Protein AF-A0A7V9K730-F1 (afdb_monomer)

Nearest PDB structures (foldseek):
  7n1l-assembly6_I  TM=6.043E-01  e=1.270E-03  Brucella abortus 2308
  6wqc-assembly1_A  TM=5.798E-01  e=1.705E-02  Legionella hackeliae
  6yug-assembly1_B  TM=5.324E-01  e=6.459E-02  Cryptosporidium parvum Iowa II
  3ddd-assembly1_A  TM=5.464E-01  e=3.648E-0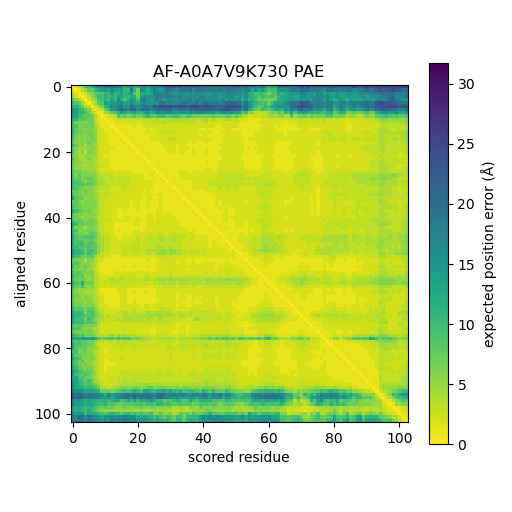1  Pyrococcus horikoshii
  3jvn-assembly1_A-2  TM=5.205E-01  e=1.579E+00  Aliivibrio fischeri ES114

Foldseek 3Di:
DDDFADDAWAKDWDALSCLVLVVVQCVVPVVQSVVVVVLCVVCSRHPVRNQATKMFGDHPRHGQKIWGQHLETEIGNDDPVNVVRVVVVCVVVDRHHP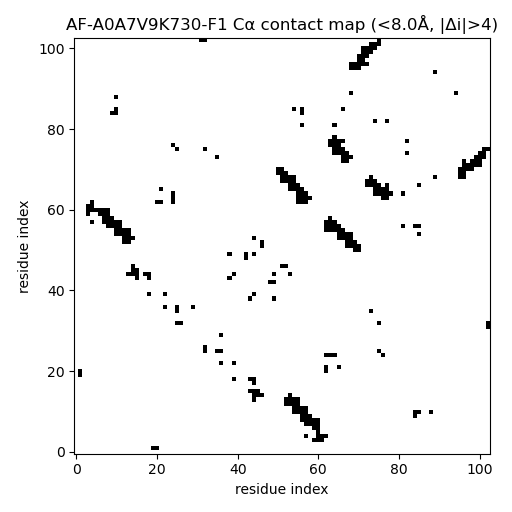YYDYD

Structure (mmCIF, N/CA/C/O backbone):
data_AF-A0A7V9K730-F1
#
_entry.id   AF-A0A7V9K730-F1
#
loop_
_atom_site.group_PDB
_atom_site.id
_atom_site.type_symbol
_atom_site.label_atom_id
_atom_site.label_alt_id
_atom_site.label_comp_id
_atom_site.label_asym_id
_atom_site.label_entity_id
_atom_site.label_seq_id
_atom_site.pdbx_PDB_ins_code
_atom_site.Cartn_x
_atom_site.Cartn_y
_atom_site.Cartn_z
_atom_site.occupancy
_atom_site.B_iso_or_equiv
_atom_site.auth_seq_id
_atom_site.auth_comp_id
_atom_site.auth_asym_id
_atom_site.auth_atom_id
_atom_site.pdbx_PDB_model_num
ATOM 1 N N . MET A 1 1 ? -7.062 -15.025 -15.857 1.00 53.31 1 MET A N 1
ATOM 2 C CA . MET A 1 1 ? -8.024 -14.019 -15.364 1.00 53.31 1 MET A CA 1
ATOM 3 C C . MET A 1 1 ? -8.112 -14.150 -13.858 1.00 53.31 1 MET A C 1
ATOM 5 O O . MET A 1 1 ? -8.360 -15.251 -13.381 1.00 53.31 1 MET A O 1
ATOM 9 N N . LEU A 1 2 ? -7.826 -13.076 -13.124 1.00 69.12 2 LEU A N 1
AT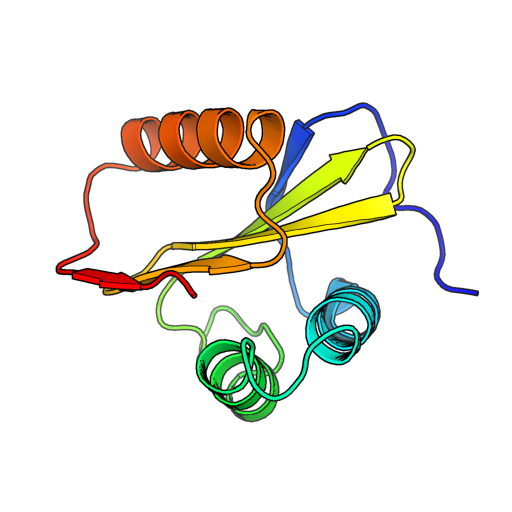OM 10 C CA . LEU A 1 2 ? -8.036 -13.021 -11.677 1.00 69.12 2 LEU A CA 1
ATOM 11 C C . LEU A 1 2 ? -9.527 -12.761 -11.434 1.00 69.12 2 LEU A C 1
ATOM 13 O O . LEU A 1 2 ? -10.140 -12.007 -12.182 1.00 69.12 2 LEU A O 1
ATOM 17 N N . THR A 1 3 ? -10.133 -13.403 -10.436 1.00 68.19 3 THR A N 1
ATOM 18 C CA . THR A 1 3 ? -11.535 -13.126 -10.076 1.00 68.19 3 THR A CA 1
ATOM 19 C C . THR A 1 3 ? -11.678 -11.641 -9.690 1.00 68.19 3 THR A C 1
ATOM 21 O O . THR A 1 3 ? -10.741 -11.101 -9.105 1.00 68.19 3 THR A O 1
ATOM 24 N N . PRO A 1 4 ? -12.798 -10.955 -9.942 1.00 63.34 4 PRO A N 1
ATOM 25 C CA . PRO A 1 4 ? -12.983 -9.590 -9.448 1.00 63.34 4 PRO A CA 1
ATOM 26 C C . PRO A 1 4 ? -13.016 -9.555 -7.914 1.00 63.34 4 PRO A C 1
ATOM 28 O O . PRO A 1 4 ? -13.528 -10.484 -7.274 1.00 63.34 4 PRO A O 1
ATOM 31 N N . LEU A 1 5 ? -12.482 -8.495 -7.307 1.00 71.06 5 LEU A N 1
ATOM 32 C CA . LEU A 1 5 ? -12.753 -8.188 -5.900 1.00 71.06 5 LEU A CA 1
ATOM 33 C C . LEU A 1 5 ? -14.240 -7.811 -5.770 1.00 71.06 5 LEU A C 1
ATOM 35 O O . LEU A 1 5 ? -14.795 -7.093 -6.596 1.00 71.06 5 LEU A O 1
ATOM 39 N N . ARG A 1 6 ? -14.941 -8.359 -4.773 1.00 55.19 6 ARG A N 1
ATOM 40 C CA . ARG A 1 6 ? -16.399 -8.195 -4.649 1.00 55.19 6 ARG A CA 1
ATOM 41 C C . ARG A 1 6 ? -16.735 -6.768 -4.162 1.00 55.19 6 ARG A C 1
ATOM 43 O O . ARG A 1 6 ? -16.579 -6.504 -2.976 1.00 55.19 6 ARG A O 1
ATOM 50 N N . GLY A 1 7 ? -17.279 -5.901 -5.027 1.00 54.53 7 GLY A N 1
ATOM 51 C CA . GLY A 1 7 ? -18.023 -4.683 -4.641 1.00 54.53 7 GLY A CA 1
ATOM 52 C C . GLY A 1 7 ? -17.376 -3.317 -4.944 1.00 54.53 7 GLY A C 1
ATOM 53 O O . GLY A 1 7 ? -16.179 -3.228 -5.174 1.00 54.53 7 GLY A O 1
ATOM 54 N N . LYS A 1 8 ? -18.250 -2.288 -4.942 1.00 62.06 8 LYS A N 1
ATOM 55 C CA . LYS A 1 8 ? -18.093 -0.841 -5.237 1.00 62.06 8 LYS A CA 1
ATOM 56 C C . LYS A 1 8 ? -16.720 -0.198 -4.969 1.00 62.06 8 LYS A C 1
ATOM 58 O O . LYS A 1 8 ? -16.059 -0.541 -3.995 1.00 62.06 8 LYS A O 1
ATOM 63 N N . GLN A 1 9 ? -16.434 0.849 -5.758 1.00 77.62 9 GLN A N 1
ATOM 64 C CA . GLN A 1 9 ? -15.329 1.806 -5.612 1.00 77.62 9 GLN A CA 1
ATOM 65 C C . GLN A 1 9 ? -14.968 2.093 -4.145 1.00 77.62 9 GLN A C 1
ATOM 67 O O . GLN A 1 9 ? -15.813 2.568 -3.379 1.00 77.62 9 GLN A O 1
ATOM 72 N N . GLY A 1 10 ? -13.719 1.837 -3.747 1.00 88.31 10 GLY A N 1
ATOM 73 C CA . GLY A 1 10 ? -13.267 2.153 -2.393 1.00 88.31 10 GLY A CA 1
ATOM 74 C C . GLY A 1 10 ? -11.975 1.478 -1.941 1.00 88.31 10 GLY A C 1
ATOM 75 O O . GLY A 1 10 ? -11.314 0.749 -2.680 1.00 88.31 10 GLY A O 1
ATOM 76 N N . VAL A 1 11 ? -11.617 1.745 -0.682 1.00 93.62 11 VAL A N 1
ATOM 77 C CA . VAL A 1 11 ? -10.421 1.192 -0.034 1.00 93.62 11 VAL A CA 1
ATOM 78 C C . VAL A 1 11 ? -10.758 -0.097 0.706 1.00 93.62 11 VAL A C 1
ATOM 80 O O . VAL A 1 11 ? -11.670 -0.124 1.533 1.00 93.62 11 VAL A O 1
ATOM 83 N N . CYS A 1 12 ? -9.977 -1.149 0.469 1.00 94.25 12 CYS A N 1
ATOM 84 C CA . CYS A 1 12 ? -10.082 -2.429 1.167 1.00 94.25 12 CYS A CA 1
ATOM 85 C C . CYS A 1 12 ? -8.727 -2.876 1.734 1.00 94.25 12 CYS A C 1
ATOM 87 O O . CYS A 1 12 ? -7.670 -2.443 1.277 1.00 94.25 12 CYS A O 1
ATOM 89 N N . LEU A 1 13 ? -8.748 -3.724 2.766 1.00 95.62 13 LEU A N 1
ATOM 90 C CA . LEU A 1 13 ? -7.536 -4.347 3.301 1.00 95.62 13 LEU A CA 1
ATOM 91 C C . LEU A 1 13 ? -7.154 -5.546 2.425 1.00 95.62 13 LEU A C 1
ATOM 93 O O . LEU A 1 13 ? -7.996 -6.413 2.204 1.00 95.62 13 LEU A O 1
ATOM 97 N N . LEU A 1 14 ? -5.900 -5.604 1.974 1.00 96.81 14 LEU A N 1
ATOM 98 C CA . LEU A 1 14 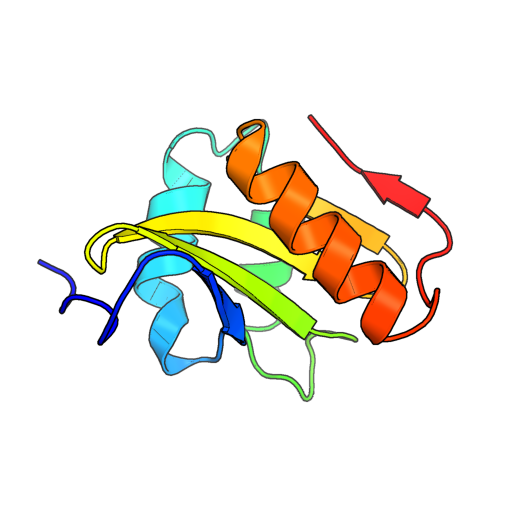? -5.377 -6.715 1.177 1.00 96.81 14 LEU A CA 1
ATOM 99 C C . LEU A 1 14 ? -4.705 -7.766 2.062 1.00 96.81 14 LEU A C 1
ATOM 101 O O . LEU A 1 14 ? -4.075 -7.435 3.071 1.00 96.81 14 LEU A O 1
ATOM 105 N N . GLY A 1 15 ? -4.809 -9.030 1.655 1.00 96.38 15 GLY A N 1
ATOM 106 C CA . GLY A 1 15 ? -4.162 -10.156 2.328 1.00 96.38 15 GLY A CA 1
ATOM 107 C C . GLY A 1 15 ? -3.517 -11.153 1.361 1.00 96.38 15 GLY A C 1
ATOM 108 O O . GLY A 1 15 ? -3.461 -10.912 0.155 1.00 96.38 15 GLY A O 1
ATOM 109 N N . PRO A 1 16 ? -3.048 -12.312 1.861 1.00 97.19 16 PRO A N 1
ATOM 110 C CA . PRO A 1 16 ? -2.371 -13.321 1.040 1.00 97.19 16 PRO A CA 1
ATOM 111 C C . PRO A 1 16 ? -3.177 -13.800 -0.179 1.00 97.19 16 PRO A C 1
ATOM 113 O O . PRO A 1 16 ? -2.597 -14.133 -1.211 1.00 97.19 16 PRO A O 1
ATOM 116 N N . SER A 1 17 ? -4.513 -13.790 -0.101 1.00 95.81 17 SER A N 1
ATOM 117 C CA . SER A 1 17 ? -5.404 -14.119 -1.225 1.00 95.81 17 SER A CA 1
ATOM 118 C C . SER A 1 17 ? -5.329 -13.131 -2.394 1.00 95.81 17 SER A C 1
ATOM 120 O O . SER A 1 17 ? -5.734 -13.470 -3.504 1.00 95.81 17 SER A O 1
ATOM 122 N N . ASP A 1 18 ? -4.809 -11.925 -2.166 1.00 96.75 18 ASP A N 1
ATOM 123 C CA . ASP A 1 18 ? -4.722 -10.846 -3.155 1.00 96.75 18 ASP A CA 1
ATOM 124 C C . ASP A 1 18 ? -3.339 -10.741 -3.801 1.00 96.75 18 ASP A C 1
ATOM 126 O O . ASP A 1 18 ? -3.135 -9.926 -4.700 1.00 96.75 18 ASP A O 1
ATOM 130 N N . LEU A 1 19 ? -2.395 -11.597 -3.394 1.00 97.19 19 LEU A N 1
ATOM 131 C CA . LEU A 1 19 ? -0.994 -11.548 -3.815 1.00 97.19 19 LEU A CA 1
ATOM 132 C C . LEU A 1 19 ? -0.825 -11.537 -5.335 1.00 97.19 19 LEU A C 1
ATOM 134 O O . LEU A 1 19 ? 0.013 -10.809 -5.861 1.00 97.19 19 LEU A O 1
ATOM 138 N N . ALA A 1 20 ? -1.632 -12.314 -6.055 1.00 97.06 20 ALA A N 1
ATOM 139 C CA . ALA A 1 20 ? -1.565 -12.353 -7.510 1.00 97.06 20 ALA A CA 1
ATOM 140 C C . ALA A 1 20 ? -2.013 -11.029 -8.163 1.00 97.06 20 ALA A C 1
ATOM 142 O O . ALA A 1 20 ? -1.395 -10.606 -9.136 1.00 97.06 20 ALA A O 1
ATOM 143 N N . ARG A 1 21 ? -3.026 -10.344 -7.608 1.00 96.06 21 ARG A N 1
ATOM 144 C CA . ARG A 1 21 ? -3.468 -9.017 -8.083 1.00 96.06 21 ARG A CA 1
ATOM 145 C C . ARG A 1 21 ? -2.434 -7.947 -7.763 1.00 96.06 21 ARG A C 1
ATOM 147 O O . ARG A 1 21 ? -2.105 -7.141 -8.623 1.00 96.06 21 ARG A O 1
ATOM 154 N N . VAL A 1 22 ? -1.874 -7.984 -6.555 1.00 97.50 22 VAL A N 1
ATOM 155 C CA . VAL A 1 22 ? -0.811 -7.058 -6.150 1.00 97.50 22 VAL A CA 1
ATOM 156 C C . VAL A 1 22 ? 0.407 -7.201 -7.058 1.00 97.50 22 VAL A C 1
ATOM 158 O O . VAL A 1 22 ? 0.889 -6.204 -7.576 1.00 97.50 22 VAL A O 1
ATOM 161 N N . ARG A 1 23 ? 0.866 -8.426 -7.331 1.00 97.62 23 ARG A N 1
ATOM 162 C CA . ARG A 1 23 ? 1.976 -8.665 -8.268 1.00 97.62 23 ARG A CA 1
ATOM 163 C C . ARG A 1 23 ? 1.697 -8.126 -9.664 1.00 97.62 23 ARG A C 1
ATOM 165 O O . ARG A 1 23 ? 2.593 -7.536 -10.254 1.00 97.62 23 ARG A O 1
ATOM 172 N N . ALA A 1 24 ? 0.481 -8.322 -10.174 1.00 97.00 24 ALA A N 1
ATOM 173 C CA . ALA A 1 24 ? 0.092 -7.798 -11.478 1.00 97.00 24 ALA A CA 1
ATOM 174 C C . ALA A 1 24 ? 0.169 -6.263 -11.515 1.00 97.00 24 ALA A C 1
ATOM 176 O O . ALA A 1 24 ? 0.744 -5.721 -12.450 1.00 97.00 24 ALA A O 1
ATOM 177 N N . LEU A 1 25 ? -0.319 -5.581 -10.470 1.00 96.62 25 LEU A N 1
ATOM 178 C CA . LEU A 1 25 ? -0.219 -4.124 -10.352 1.00 96.62 25 LEU A CA 1
ATOM 179 C C . LEU A 1 25 ? 1.242 -3.647 -10.278 1.00 96.62 25 LEU A C 1
ATOM 181 O O . LEU A 1 25 ? 1.618 -2.703 -10.961 1.00 96.62 25 LEU A O 1
ATOM 185 N N . LEU A 1 26 ? 2.082 -4.297 -9.463 1.00 96.62 26 LEU A N 1
ATOM 186 C CA . LEU A 1 26 ? 3.488 -3.896 -9.319 1.00 96.62 26 LEU A CA 1
ATOM 187 C C . LEU A 1 26 ? 4.302 -4.121 -10.602 1.00 96.62 26 LEU A C 1
ATOM 189 O O . LEU A 1 26 ? 5.266 -3.396 -10.843 1.00 96.62 26 LEU A O 1
ATOM 193 N N . ALA A 1 27 ? 3.921 -5.117 -11.406 1.00 96.44 27 ALA A N 1
ATOM 194 C CA . ALA A 1 27 ? 4.600 -5.475 -12.647 1.00 96.44 27 ALA A CA 1
ATOM 195 C C . ALA A 1 27 ? 4.382 -4.474 -13.795 1.00 96.44 27 ALA A C 1
ATOM 197 O O . ALA A 1 27 ? 5.099 -4.570 -14.787 1.00 96.44 27 ALA A O 1
ATOM 198 N N . ASP A 1 28 ? 3.436 -3.537 -13.667 1.00 94.75 28 ASP A N 1
ATOM 199 C CA . ASP A 1 28 ? 3.199 -2.484 -14.665 1.00 94.75 28 ASP A CA 1
ATOM 200 C C . ASP A 1 28 ? 4.411 -1.540 -14.801 1.00 94.75 28 ASP A C 1
ATOM 202 O O . ASP A 1 28 ? 4.836 -1.209 -15.904 1.00 94.75 28 ASP A O 1
ATOM 206 N N . ASP A 1 29 ? 5.045 -1.206 -13.670 1.00 94.50 29 ASP A N 1
ATOM 207 C CA . ASP A 1 29 ? 6.318 -0.480 -13.616 1.00 94.50 29 ASP A CA 1
ATOM 208 C C . ASP A 1 29 ? 7.221 -1.052 -12.504 1.00 94.50 29 ASP A C 1
ATOM 210 O O . ASP A 1 29 ? 7.234 -0.560 -11.370 1.00 94.50 29 ASP A O 1
ATOM 214 N N . PRO A 1 30 ? 7.981 -2.123 -12.788 1.00 93.50 30 PRO A N 1
ATOM 215 C CA . PRO A 1 30 ? 8.758 -2.823 -11.770 1.00 93.50 30 PRO A CA 1
ATOM 216 C C . PRO A 1 30 ? 9.925 -1.991 -11.223 1.00 93.50 30 PRO A C 1
ATOM 218 O O . PRO A 1 30 ? 10.359 -2.235 -10.097 1.00 93.50 30 PRO A O 1
ATOM 221 N N . ALA A 1 31 ? 10.440 -1.025 -11.993 1.00 94.19 31 ALA A N 1
ATOM 222 C CA . ALA A 1 31 ? 11.537 -0.167 -11.556 1.00 94.19 31 ALA A CA 1
ATOM 223 C C . ALA A 1 31 ? 11.045 0.842 -10.513 1.00 94.19 31 ALA A C 1
ATOM 225 O O . ALA A 1 31 ? 11.618 0.924 -9.425 1.00 94.19 31 ALA A O 1
ATOM 226 N N . THR A 1 32 ? 9.941 1.533 -10.803 1.00 93.44 32 THR A N 1
ATOM 227 C CA . THR A 1 32 ? 9.286 2.438 -9.847 1.00 93.44 32 THR A CA 1
ATOM 228 C C . THR A 1 32 ? 8.806 1.682 -8.608 1.00 93.44 32 THR A C 1
ATOM 230 O O . THR A 1 32 ? 8.940 2.151 -7.478 1.00 93.44 32 THR A O 1
ATOM 233 N N . ASN A 1 33 ? 8.310 0.459 -8.796 1.00 94.62 33 ASN A N 1
ATOM 234 C CA . ASN A 1 33 ? 7.712 -0.328 -7.725 1.00 94.62 33 ASN A CA 1
ATOM 235 C C . ASN A 1 33 ? 8.700 -1.217 -6.959 1.00 94.62 33 ASN A C 1
ATOM 237 O O . ASN A 1 33 ? 8.260 -2.019 -6.135 1.00 94.62 33 ASN A O 1
ATOM 241 N N . VAL A 1 34 ? 10.014 -1.096 -7.181 1.00 94.31 34 VAL A N 1
ATOM 242 C CA . VAL A 1 34 ? 11.022 -2.043 -6.665 1.00 94.31 34 VAL A CA 1
ATOM 243 C C . VAL A 1 34 ? 10.965 -2.238 -5.146 1.00 94.31 34 VAL A C 1
ATOM 245 O O . VAL A 1 34 ? 11.000 -3.374 -4.673 1.00 94.31 34 VAL A O 1
ATOM 248 N N . PHE A 1 35 ? 10.798 -1.158 -4.373 1.00 93.38 35 PHE A N 1
ATOM 249 C CA . PHE A 1 35 ? 10.690 -1.235 -2.910 1.00 93.38 35 PHE A CA 1
ATOM 250 C C . PHE A 1 35 ? 9.480 -2.067 -2.484 1.00 93.38 35 PHE A C 1
ATOM 252 O O . PHE A 1 35 ? 9.567 -2.938 -1.615 1.00 93.38 35 PHE A O 1
ATOM 259 N N . MET A 1 36 ? 8.333 -1.793 -3.104 1.00 95.19 36 MET A N 1
ATOM 260 C CA . MET A 1 36 ? 7.105 -2.492 -2.775 1.00 95.19 36 MET A CA 1
ATOM 261 C C . MET A 1 36 ? 7.134 -3.930 -3.299 1.00 95.19 36 MET A C 1
ATOM 263 O O . MET A 1 36 ? 6.650 -4.829 -2.619 1.00 95.19 36 MET A O 1
ATOM 267 N N . GLY A 1 37 ? 7.764 -4.170 -4.450 1.00 95.94 37 GLY A N 1
ATOM 268 C CA . GLY A 1 37 ? 8.019 -5.500 -4.998 1.00 95.94 37 GLY A CA 1
ATOM 269 C C . GLY A 1 37 ? 8.800 -6.373 -4.023 1.00 95.94 37 GLY A C 1
ATOM 270 O O . GLY A 1 37 ? 8.323 -7.444 -3.655 1.00 95.94 37 GLY A O 1
ATOM 271 N N . ASP A 1 38 ? 9.940 -5.888 -3.530 1.00 95.69 38 ASP A N 1
ATOM 272 C CA . ASP A 1 38 ? 10.747 -6.602 -2.533 1.00 95.69 38 ASP A CA 1
ATOM 273 C C . ASP A 1 38 ? 9.956 -6.889 -1.248 1.00 95.69 38 ASP A C 1
ATOM 275 O O . ASP A 1 38 ? 9.924 -8.019 -0.748 1.00 95.69 38 ASP A O 1
ATOM 279 N N . ARG A 1 39 ? 9.220 -5.893 -0.742 1.00 95.12 39 ARG A N 1
ATOM 280 C CA . ARG A 1 39 ? 8.387 -6.061 0.454 1.00 95.12 39 ARG A CA 1
ATOM 281 C C . ARG A 1 39 ? 7.286 -7.101 0.258 1.00 95.12 39 ARG A C 1
ATOM 283 O O . ARG A 1 39 ? 7.043 -7.918 1.147 1.00 95.12 39 ARG A O 1
ATOM 290 N N . ILE A 1 40 ? 6.607 -7.094 -0.883 1.00 96.75 40 ILE A N 1
ATOM 291 C CA . ILE A 1 40 ? 5.563 -8.074 -1.193 1.00 96.75 40 ILE A CA 1
ATOM 292 C C . ILE A 1 40 ? 6.159 -9.469 -1.368 1.00 96.75 40 ILE A C 1
ATOM 294 O O . ILE A 1 40 ? 5.586 -10.442 -0.877 1.00 96.75 40 ILE A O 1
ATOM 298 N N . GLU A 1 41 ? 7.325 -9.596 -1.997 1.00 97.19 41 GLU A N 1
ATOM 299 C CA . GLU A 1 41 ? 7.960 -10.896 -2.184 1.00 97.19 41 GLU A CA 1
ATOM 300 C C . GLU A 1 41 ? 8.545 -11.478 -0.896 1.00 97.19 41 GLU A C 1
ATOM 302 O O . GLU A 1 41 ? 8.460 -12.691 -0.696 1.00 97.19 41 GLU A O 1
ATOM 307 N N . SER A 1 42 ? 9.076 -10.655 0.001 1.00 96.94 42 SER A N 1
ATOM 308 C CA . SER A 1 42 ? 9.603 -11.115 1.291 1.00 96.94 42 SER A CA 1
ATOM 309 C C . SER A 1 42 ? 8.502 -11.508 2.280 1.00 96.94 42 SER A C 1
ATOM 311 O O . SER A 1 42 ? 8.685 -12.431 3.070 1.00 96.94 42 SER A O 1
ATOM 313 N N . THR A 1 43 ? 7.341 -10.852 2.222 1.00 97.38 43 THR A N 1
ATO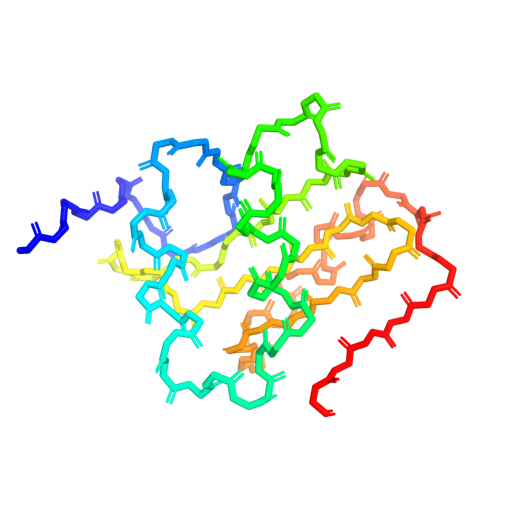M 314 C CA . THR A 1 43 ? 6.267 -11.031 3.219 1.00 97.38 43 THR A CA 1
ATOM 315 C C . THR A 1 43 ? 5.076 -11.834 2.710 1.00 97.38 43 THR A C 1
ATOM 317 O O . THR A 1 43 ? 4.284 -12.330 3.508 1.00 97.38 43 THR A O 1
ATOM 320 N N . LYS A 1 44 ? 4.916 -11.952 1.386 1.00 97.56 44 LYS A N 1
ATOM 321 C CA . LYS A 1 44 ? 3.765 -12.578 0.713 1.00 97.56 44 LYS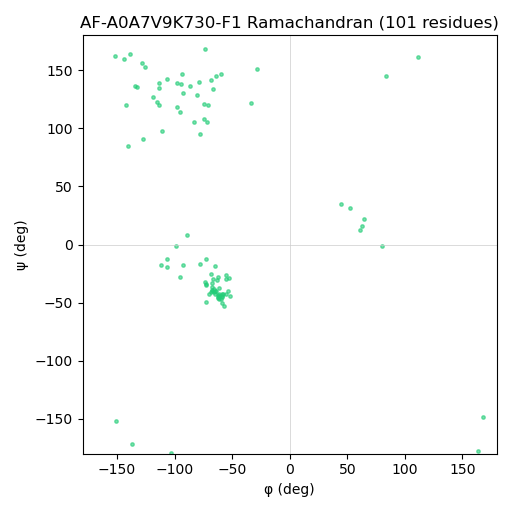 A CA 1
ATOM 322 C C . LYS A 1 44 ? 2.407 -12.028 1.171 1.00 97.56 44 LYS A C 1
ATOM 324 O O . LYS A 1 44 ? 1.422 -12.762 1.182 1.00 97.56 44 LYS A O 1
ATOM 329 N N . LEU A 1 45 ? 2.356 -10.744 1.546 1.00 96.81 45 LEU A N 1
ATOM 330 C CA . LEU A 1 45 ? 1.193 -10.092 2.171 1.00 96.81 45 LEU A CA 1
ATOM 331 C C . LEU A 1 45 ? 0.755 -10.692 3.520 1.00 96.81 45 LEU A C 1
ATOM 333 O O . LEU A 1 45 ? -0.328 -10.364 4.002 1.00 96.81 45 LEU A O 1
ATOM 337 N N . ASP A 1 46 ? 1.558 -11.545 4.159 1.00 96.31 46 ASP A N 1
ATOM 338 C CA . ASP A 1 46 ? 1.228 -12.082 5.479 1.00 96.31 46 ASP A CA 1
ATOM 339 C C . ASP A 1 46 ? 1.367 -10.972 6.542 1.00 96.31 46 ASP A C 1
ATOM 341 O O . ASP A 1 46 ? 2.470 -10.442 6.739 1.00 96.31 46 ASP A O 1
ATOM 345 N N . PRO A 1 47 ? 0.286 -10.621 7.272 1.00 92.06 47 PRO A N 1
ATOM 346 C CA . PRO A 1 47 ? 0.317 -9.587 8.306 1.00 92.06 47 PRO A CA 1
ATOM 347 C C . PRO A 1 47 ? 1.376 -9.815 9.389 1.00 92.06 47 PRO A C 1
ATOM 349 O O . PRO A 1 47 ? 1.850 -8.849 9.985 1.00 92.06 47 PRO A O 1
ATOM 352 N N . ARG A 1 48 ? 1.770 -11.073 9.638 1.00 94.75 48 ARG A N 1
ATOM 353 C CA . ARG A 1 48 ? 2.817 -11.426 10.610 1.00 94.75 48 ARG A CA 1
ATOM 354 C C . ARG A 1 48 ? 4.182 -10.855 10.228 1.00 94.75 48 ARG A C 1
ATOM 356 O O . ARG A 1 48 ? 4.972 -10.548 11.114 1.00 94.75 48 ARG A O 1
ATOM 363 N N . TRP A 1 49 ? 4.442 -10.698 8.930 1.00 95.81 49 TRP A N 1
ATOM 364 C CA . TRP A 1 49 ? 5.737 -10.277 8.386 1.00 95.81 49 TRP A CA 1
ATOM 365 C C . TRP A 1 49 ? 5.702 -8.878 7.758 1.00 95.81 49 TRP A C 1
ATOM 367 O O . TRP A 1 49 ? 6.742 -8.250 7.588 1.00 95.81 49 TRP A O 1
ATOM 377 N N . LEU A 1 50 ? 4.511 -8.357 7.444 1.00 92.62 50 LEU A N 1
ATOM 378 C CA . LEU A 1 50 ? 4.316 -7.094 6.722 1.00 92.62 50 LEU A CA 1
ATOM 379 C C . LEU A 1 50 ? 4.849 -5.849 7.449 1.00 92.62 50 LEU A C 1
ATOM 381 O O . LEU A 1 50 ? 5.153 -4.832 6.813 1.00 92.62 50 LEU A O 1
ATOM 385 N N . GLY A 1 51 ? 4.876 -5.904 8.785 1.00 91.81 51 GLY A N 1
ATOM 386 C CA . GLY A 1 51 ? 5.178 -4.758 9.646 1.00 91.81 51 GLY A CA 1
ATOM 387 C C . GLY A 1 51 ? 4.143 -3.629 9.554 1.00 91.81 51 GLY A C 1
ATOM 388 O O . GLY A 1 51 ? 4.474 -2.480 9.828 1.00 91.81 51 GLY A O 1
ATOM 389 N N . GLY A 1 52 ? 2.916 -3.929 9.119 1.00 92.44 52 GLY A N 1
ATOM 390 C CA . GLY A 1 52 ? 1.852 -2.950 8.903 1.00 92.44 52 GLY A CA 1
ATOM 391 C C . GLY A 1 52 ? 0.683 -3.541 8.123 1.00 92.44 52 GLY A C 1
ATOM 392 O O . GLY A 1 52 ? 0.393 -4.732 8.233 1.00 92.44 52 GLY A O 1
ATOM 393 N N . ARG A 1 53 ? 0.007 -2.708 7.331 1.00 94.69 53 ARG A N 1
ATOM 394 C CA . ARG A 1 53 ? -1.130 -3.097 6.483 1.00 94.69 53 ARG A CA 1
ATOM 395 C C . ARG A 1 53 ? -0.870 -2.691 5.040 1.00 94.69 53 ARG A C 1
ATOM 397 O O . ARG A 1 53 ? -0.161 -1.722 4.800 1.00 94.69 53 ARG A O 1
ATOM 404 N N . VAL A 1 54 ? -1.458 -3.395 4.081 1.00 96.12 54 VAL A N 1
ATOM 405 C CA . VAL A 1 54 ? -1.550 -2.911 2.698 1.00 96.12 54 VAL A CA 1
ATOM 406 C C . VAL A 1 54 ? -3.018 -2.705 2.382 1.00 96.12 54 VAL A C 1
ATOM 408 O O . VAL A 1 54 ? -3.829 -3.621 2.512 1.00 96.12 54 VAL A O 1
ATOM 411 N N . TYR A 1 55 ? -3.349 -1.486 1.991 1.00 96.19 55 TYR A N 1
ATOM 412 C CA . TYR A 1 55 ? -4.669 -1.126 1.509 1.00 96.19 55 TYR A CA 1
ATOM 413 C C . TYR A 1 55 ? -4.673 -1.123 -0.014 1.00 96.19 55 TYR A C 1
ATOM 415 O O . TYR A 1 55 ? -3.718 -0.657 -0.622 1.00 96.19 55 TYR A O 1
ATOM 423 N N . GLY A 1 56 ? -5.734 -1.634 -0.627 1.00 96.69 56 GLY A N 1
ATOM 424 C CA . GLY A 1 56 ? -5.978 -1.550 -2.063 1.00 96.69 56 GLY A CA 1
ATOM 425 C C . GLY A 1 56 ? -7.080 -0.543 -2.355 1.00 96.69 56 GLY A C 1
ATOM 426 O O . GLY A 1 56 ? -8.045 -0.467 -1.596 1.00 96.69 56 GLY A O 1
ATOM 427 N N . TYR A 1 57 ? -6.944 0.204 -3.444 1.00 96.75 57 TYR A N 1
ATOM 428 C CA . TYR A 1 57 ? -8.029 0.970 -4.042 1.00 96.75 57 TYR A CA 1
ATOM 429 C C . TYR A 1 57 ? -8.608 0.156 -5.191 1.00 96.75 57 TYR A C 1
ATOM 431 O O . TYR A 1 57 ? -7.899 -0.174 -6.147 1.00 96.75 57 TYR A O 1
ATOM 439 N N . VAL A 1 58 ? -9.882 -0.190 -5.062 1.00 94.56 58 VAL A N 1
ATOM 440 C CA . VAL A 1 58 ? -10.594 -1.042 -6.009 1.00 94.56 58 VAL A CA 1
ATOM 441 C C . VAL A 1 58 ? -11.668 -0.218 -6.682 1.00 94.56 58 VAL A C 1
ATOM 443 O O . VAL A 1 58 ? -12.402 0.487 -5.991 1.00 94.56 58 VAL A O 1
ATOM 446 N N . ASP A 1 59 ? -11.776 -0.333 -7.999 1.00 91.56 59 ASP A N 1
ATOM 447 C CA . ASP A 1 59 ? -12.900 0.191 -8.767 1.00 91.56 59 ASP A CA 1
ATOM 448 C C . ASP A 1 59 ? -13.372 -0.869 -9.760 1.00 91.56 59 ASP A C 1
ATOM 450 O O . ASP A 1 59 ? -12.561 -1.586 -10.336 1.00 91.56 59 ASP A O 1
ATOM 454 N N . ASP A 1 60 ? -14.687 -1.031 -9.870 1.00 89.19 60 ASP A N 1
ATOM 455 C CA . ASP A 1 60 ? -15.343 -2.101 -10.639 1.00 89.19 60 ASP A CA 1
ATOM 456 C C . ASP A 1 60 ? -14.734 -3.514 -10.444 1.00 89.19 60 ASP A C 1
ATOM 458 O O . ASP A 1 60 ? -14.667 -4.342 -11.347 1.00 89.19 60 ASP A O 1
ATOM 462 N N . GLY A 1 61 ? -14.259 -3.803 -9.226 1.00 88.25 61 GLY A N 1
ATOM 463 C CA . GLY A 1 61 ? -13.633 -5.081 -8.869 1.00 88.25 61 GLY A CA 1
ATOM 464 C C . GLY A 1 61 ? -12.167 -5.246 -9.291 1.00 88.25 61 GLY A C 1
ATOM 465 O O . GLY A 1 61 ? -11.560 -6.264 -8.943 1.00 88.25 61 GLY A O 1
ATOM 466 N N . GLU A 1 62 ? -11.583 -4.249 -9.954 1.00 91.69 62 GLU A N 1
ATOM 467 C CA . GLU A 1 62 ? -10.176 -4.198 -10.348 1.00 91.69 62 GLU A CA 1
ATOM 468 C C . GLU A 1 62 ? -9.331 -3.440 -9.320 1.00 91.69 62 GLU A C 1
ATOM 470 O O . GLU A 1 62 ? -9.729 -2.401 -8.794 1.00 91.69 62 GLU A O 1
ATOM 475 N N . LEU A 1 63 ? -8.138 -3.962 -9.021 1.00 95.38 63 LEU A N 1
ATOM 476 C CA . LEU A 1 63 ? -7.186 -3.309 -8.124 1.00 95.38 63 LEU A CA 1
ATOM 477 C C . LEU A 1 63 ? -6.383 -2.267 -8.912 1.00 95.38 63 LEU A C 1
ATOM 479 O O . LEU A 1 63 ? -5.480 -2.631 -9.659 1.00 95.38 63 LEU A O 1
ATOM 483 N N . LEU A 1 64 ? -6.690 -0.985 -8.715 1.00 95.62 64 LEU A N 1
ATOM 484 C CA . LEU A 1 64 ? -6.073 0.109 -9.475 1.00 95.62 64 LEU A CA 1
ATOM 485 C C . LEU A 1 64 ? -4.873 0.748 -8.770 1.00 95.62 64 LEU A C 1
ATOM 487 O O . LEU A 1 64 ? -4.000 1.312 -9.419 1.00 95.62 64 LEU A O 1
ATOM 491 N N . ALA A 1 65 ? -4.843 0.703 -7.440 1.00 96.69 65 ALA A N 1
ATOM 492 C CA . ALA A 1 65 ? -3.752 1.252 -6.644 1.00 96.69 65 ALA A CA 1
ATOM 493 C C . ALA A 1 65 ? -3.616 0.487 -5.330 1.00 96.69 65 ALA A C 1
ATOM 495 O O . ALA A 1 65 ? -4.557 -0.168 -4.875 1.00 96.69 65 ALA A O 1
ATOM 496 N N . LEU A 1 66 ? -2.473 0.619 -4.667 1.00 97.25 66 LEU A N 1
ATOM 497 C CA . LEU A 1 66 ? -2.301 0.153 -3.295 1.00 97.25 66 LEU A CA 1
ATOM 498 C C . LEU A 1 66 ? -1.508 1.155 -2.463 1.00 97.25 66 LEU A C 1
ATOM 500 O O . LEU A 1 66 ? -0.851 2.043 -2.995 1.00 97.25 66 LEU A O 1
ATOM 504 N N . CYS A 1 67 ? -1.567 1.006 -1.147 1.00 96.00 67 CYS A N 1
ATOM 505 C CA . CYS A 1 67 ? -0.767 1.778 -0.217 1.00 96.00 67 CYS A CA 1
ATOM 506 C C . CYS A 1 67 ? -0.328 0.900 0.953 1.00 96.00 67 CYS A C 1
ATOM 508 O O . CYS A 1 67 ? -1.163 0.355 1.684 1.00 96.00 67 CYS A O 1
ATOM 510 N N . HIS A 1 68 ? 0.984 0.753 1.139 1.00 95.38 68 HIS A N 1
ATOM 511 C CA . HIS A 1 68 ? 1.529 0.181 2.370 1.00 95.38 68 HIS A CA 1
ATOM 512 C C . HIS A 1 68 ? 1.418 1.223 3.480 1.00 95.38 68 HIS A C 1
ATOM 514 O O . HIS A 1 68 ? 1.955 2.317 3.353 1.00 95.38 68 HIS A O 1
ATOM 520 N N . HIS A 1 69 ? 0.703 0.892 4.551 1.00 93.81 69 HIS A N 1
ATOM 521 C CA . HIS A 1 69 ? 0.539 1.716 5.740 1.00 93.81 69 HIS A CA 1
ATOM 522 C C . HIS A 1 69 ? 1.280 1.063 6.913 1.00 93.81 69 HIS A C 1
ATOM 524 O O . HIS A 1 69 ? 0.789 0.117 7.538 1.00 93.81 69 HIS A O 1
ATOM 530 N N . ALA A 1 70 ? 2.497 1.540 7.169 1.00 91.19 70 ALA A N 1
ATOM 531 C CA . ALA A 1 70 ? 3.407 1.037 8.196 1.00 91.19 70 ALA A CA 1
ATOM 532 C C . ALA A 1 70 ? 4.321 2.167 8.703 1.00 91.19 70 ALA A C 1
ATOM 534 O O . ALA A 1 70 ? 3.963 3.340 8.626 1.00 91.19 70 ALA A O 1
ATOM 535 N N . ALA A 1 71 ? 5.533 1.832 9.162 1.00 89.00 71 ALA A N 1
ATOM 536 C CA . ALA A 1 71 ? 6.597 2.815 9.383 1.00 89.00 71 ALA A CA 1
ATOM 537 C C . ALA A 1 71 ? 6.853 3.689 8.137 1.00 89.00 71 ALA A C 1
ATOM 539 O O . ALA A 1 71 ? 7.212 4.857 8.265 1.00 89.00 71 ALA A O 1
ATOM 540 N N . ASN A 1 72 ? 6.602 3.153 6.940 1.00 89.69 72 ASN A N 1
ATOM 541 C CA . ASN A 1 72 ? 6.565 3.916 5.698 1.00 89.69 72 ASN A CA 1
ATOM 542 C C . ASN A 1 72 ? 5.130 3.921 5.156 1.00 89.69 72 ASN A C 1
ATOM 544 O O . ASN A 1 72 ? 4.450 2.894 5.206 1.00 89.69 72 ASN A O 1
ATOM 548 N N . LEU A 1 73 ? 4.681 5.073 4.655 1.00 92.00 73 LEU A N 1
ATOM 549 C CA . LEU A 1 73 ? 3.478 5.176 3.831 1.00 92.00 73 LEU A CA 1
ATOM 550 C C . LEU A 1 73 ? 3.906 5.136 2.359 1.00 92.00 73 LEU A C 1
ATOM 552 O O . LEU A 1 73 ? 4.599 6.050 1.914 1.00 92.00 73 LEU A O 1
ATOM 556 N N . VAL A 1 74 ? 3.538 4.085 1.625 1.00 94.31 74 VAL A N 1
ATOM 557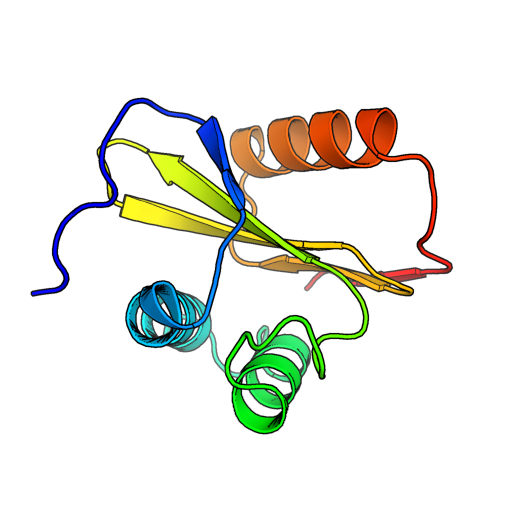 C CA . VAL A 1 74 ? 4.032 3.854 0.252 1.00 94.31 74 VAL A CA 1
ATOM 558 C C . VAL A 1 74 ? 2.873 3.626 -0.718 1.00 94.31 74 VAL A C 1
ATOM 560 O O . VAL A 1 74 ? 2.420 2.484 -0.852 1.00 94.31 74 VAL A O 1
ATOM 563 N N . PRO A 1 75 ? 2.346 4.684 -1.361 1.00 94.44 75 PRO A N 1
ATOM 564 C CA . PRO A 1 75 ? 1.399 4.560 -2.465 1.00 94.44 75 PRO A CA 1
ATOM 565 C C . PRO A 1 75 ? 2.038 3.976 -3.738 1.00 94.44 75 PRO A C 1
ATOM 567 O O . PRO A 1 75 ? 3.145 4.344 -4.113 1.00 94.44 75 PRO A O 1
ATOM 570 N N . VAL A 1 76 ? 1.293 3.124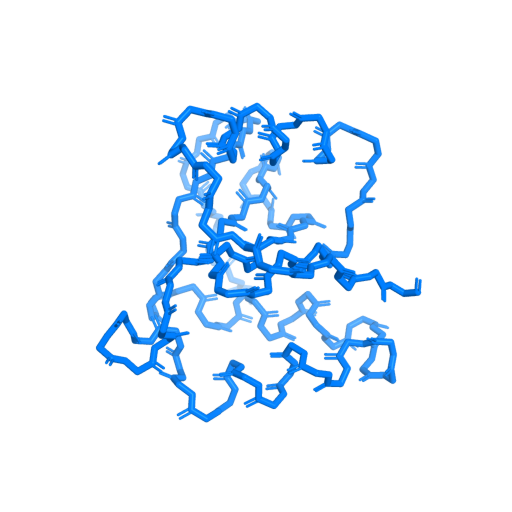 -4.445 1.00 95.75 76 VAL A N 1
ATOM 571 C CA . VAL A 1 76 ? 1.626 2.577 -5.772 1.00 95.75 76 VAL A CA 1
ATOM 572 C C . VAL A 1 76 ? 0.412 2.693 -6.687 1.00 95.75 76 VAL A C 1
ATOM 574 O O . VAL A 1 76 ? -0.702 2.385 -6.261 1.00 95.75 76 VAL A O 1
ATOM 577 N N . GLY A 1 77 ? 0.612 3.143 -7.932 1.00 91.94 77 GLY A N 1
ATOM 578 C CA . GLY A 1 77 ? -0.479 3.362 -8.898 1.00 91.94 77 GLY A CA 1
ATOM 579 C C . GLY A 1 77 ? -1.489 4.427 -8.448 1.00 91.94 77 GLY A C 1
ATOM 580 O O . GLY A 1 77 ? -2.617 4.489 -8.938 1.00 91.94 77 GLY A O 1
ATOM 581 N N . ALA A 1 78 ? -1.123 5.245 -7.457 1.00 84.62 78 ALA A N 1
ATOM 582 C CA . ALA A 1 78 ? -2.053 6.130 -6.779 1.00 84.62 78 ALA A CA 1
ATOM 583 C C . ALA A 1 78 ? -2.344 7.378 -7.625 1.00 84.62 78 ALA A C 1
ATOM 585 O O . ALA A 1 78 ? -1.627 8.374 -7.586 1.00 84.62 78 ALA A O 1
ATOM 586 N N . HIS A 1 79 ? -3.435 7.314 -8.378 1.00 92.12 79 HIS A N 1
ATOM 587 C CA . HIS A 1 79 ? -4.094 8.462 -8.993 1.00 92.12 79 HIS A CA 1
ATOM 588 C C . HIS A 1 79 ? -4.845 9.293 -7.923 1.00 92.12 79 HIS A C 1
ATOM 590 O O . HIS A 1 79 ? -5.029 8.812 -6.800 1.00 92.12 79 HIS A O 1
ATOM 596 N N . PRO A 1 80 ? -5.315 10.522 -8.227 1.00 94.00 80 PRO A N 1
ATOM 597 C CA . PRO A 1 80 ? -5.858 11.440 -7.219 1.00 94.00 80 PRO A CA 1
ATOM 598 C C . PRO A 1 80 ? -6.943 10.845 -6.305 1.00 94.00 80 PRO A C 1
ATOM 600 O O . PRO A 1 80 ? -6.858 10.988 -5.088 1.00 94.00 80 PRO A O 1
ATOM 603 N N . ALA A 1 81 ? -7.905 10.099 -6.858 1.00 93.50 81 ALA A N 1
ATOM 604 C CA . ALA A 1 81 ? -8.970 9.481 -6.063 1.00 93.50 81 ALA A CA 1
ATOM 605 C C . ALA A 1 81 ? -8.445 8.399 -5.098 1.00 93.50 81 ALA A C 1
ATOM 607 O O . ALA A 1 81 ? -8.893 8.313 -3.952 1.00 93.50 81 ALA A O 1
ATOM 608 N N . ALA A 1 82 ? -7.459 7.602 -5.521 1.00 94.94 82 ALA A N 1
ATOM 609 C CA . ALA A 1 82 ? -6.800 6.640 -4.644 1.00 94.94 82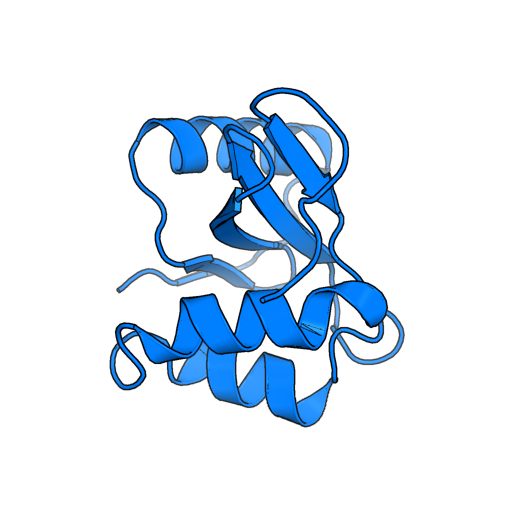 ALA A CA 1
ATOM 610 C C . ALA A 1 82 ? -6.003 7.335 -3.530 1.00 94.94 82 ALA A C 1
ATOM 612 O O . ALA A 1 82 ? -6.073 6.906 -2.378 1.00 94.94 82 ALA A O 1
ATOM 613 N N . ILE A 1 83 ? -5.295 8.428 -3.844 1.00 93.81 83 ILE A N 1
ATOM 614 C CA . ILE A 1 83 ? -4.555 9.225 -2.852 1.00 93.81 83 ILE A CA 1
ATOM 615 C C . ILE A 1 83 ? -5.500 9.743 -1.766 1.00 93.81 83 ILE A C 1
ATOM 617 O O . ILE A 1 83 ? -5.229 9.543 -0.582 1.00 93.81 83 ILE A O 1
ATOM 621 N N . GLU A 1 84 ? -6.618 10.365 -2.145 1.00 94.25 84 GLU A N 1
ATOM 622 C CA . GLU A 1 84 ? -7.605 10.882 -1.188 1.00 94.25 84 GLU A CA 1
ATOM 623 C C . GLU A 1 84 ? -8.166 9.777 -0.288 1.00 94.25 84 GLU A C 1
ATOM 625 O O . GLU A 1 84 ? -8.288 9.942 0.933 1.00 94.25 84 GLU A O 1
ATOM 630 N N . ALA A 1 85 ? -8.462 8.620 -0.876 1.00 94.25 85 ALA A N 1
ATOM 631 C CA . ALA A 1 85 ? -9.009 7.497 -0.138 1.00 94.25 85 ALA A CA 1
ATOM 632 C C . ALA A 1 85 ? -7.978 6.892 0.835 1.00 94.25 85 ALA A C 1
ATOM 634 O O . ALA A 1 85 ? -8.308 6.602 1.990 1.00 94.25 85 ALA A O 1
ATOM 635 N N . PHE A 1 86 ? -6.712 6.761 0.424 1.00 93.75 86 PHE A N 1
ATOM 636 C CA . PHE A 1 86 ? -5.633 6.309 1.306 1.00 93.75 86 PHE A CA 1
ATOM 637 C C . PHE A 1 86 ? -5.314 7.321 2.404 1.00 93.75 86 PHE A C 1
ATOM 639 O O . PHE A 1 86 ? -5.119 6.914 3.548 1.00 93.75 86 PHE A O 1
ATOM 646 N N . ALA A 1 87 ? -5.309 8.620 2.101 1.00 92.62 87 ALA A N 1
ATOM 647 C CA . ALA A 1 87 ? -5.094 9.672 3.091 1.00 92.62 87 ALA A CA 1
ATOM 648 C C . ALA A 1 87 ? -6.201 9.661 4.154 1.00 92.62 87 ALA A C 1
ATOM 650 O O . ALA A 1 87 ? -5.912 9.667 5.351 1.00 92.62 87 ALA A O 1
ATOM 651 N N . THR A 1 88 ? -7.461 9.545 3.726 1.00 93.56 88 THR A N 1
ATOM 652 C CA . THR A 1 88 ? -8.612 9.410 4.629 1.00 93.56 88 THR A CA 1
ATOM 653 C C . THR A 1 88 ? -8.465 8.178 5.523 1.00 93.56 88 THR A C 1
ATOM 655 O O . THR A 1 88 ? -8.665 8.257 6.737 1.00 93.56 88 THR A O 1
ATOM 658 N N . ARG A 1 89 ? -8.057 7.036 4.952 1.00 92.31 89 ARG A N 1
ATOM 659 C CA . ARG A 1 89 ? -7.829 5.807 5.721 1.00 92.31 89 ARG A CA 1
ATOM 660 C C . ARG A 1 89 ? -6.672 5.947 6.716 1.00 92.31 89 ARG A C 1
ATOM 662 O O . ARG A 1 89 ? -6.818 5.513 7.856 1.00 92.31 89 ARG A O 1
ATOM 669 N N . ALA A 1 90 ? -5.564 6.563 6.311 1.00 90.31 90 ALA A N 1
ATOM 670 C CA . ALA A 1 90 ? -4.391 6.781 7.154 1.00 90.31 90 ALA A CA 1
ATOM 671 C C . ALA A 1 90 ? -4.691 7.725 8.330 1.00 90.31 90 ALA A C 1
ATOM 673 O O . ALA A 1 90 ? -4.274 7.457 9.455 1.00 90.31 90 ALA A O 1
ATOM 674 N N . LEU A 1 91 ? -5.469 8.789 8.098 1.00 90.69 91 LEU A N 1
ATOM 675 C CA . LEU A 1 91 ? -5.944 9.683 9.158 1.00 90.69 91 LEU A CA 1
ATOM 676 C C . LEU A 1 91 ? -6.818 8.939 10.175 1.00 90.69 91 LEU A C 1
ATOM 678 O O . LEU A 1 91 ? -6.643 9.127 11.377 1.00 90.69 91 LEU A O 1
ATOM 682 N N . ALA A 1 92 ? -7.716 8.069 9.704 1.00 90.31 92 ALA A N 1
ATOM 683 C CA . ALA A 1 92 ? -8.590 7.278 10.569 1.00 90.31 92 ALA A CA 1
ATOM 684 C C . ALA A 1 92 ? -7.835 6.224 11.403 1.00 90.31 92 ALA A C 1
ATOM 686 O O . ALA A 1 92 ? -8.233 5.936 12.528 1.00 90.31 92 ALA A O 1
ATOM 687 N N . ASP A 1 93 ? -6.757 5.646 10.866 1.00 85.44 93 ASP A N 1
ATOM 688 C CA . ASP A 1 93 ? -5.922 4.660 11.570 1.00 85.44 93 ASP A CA 1
ATOM 689 C C . ASP A 1 93 ? -4.962 5.291 12.598 1.00 85.44 93 ASP A C 1
ATOM 691 O O . ASP A 1 93 ? -4.448 4.587 13.468 1.00 85.44 93 ASP A O 1
ATOM 695 N N . GLY A 1 94 ? -4.728 6.605 12.515 1.00 81.44 94 GLY A N 1
ATOM 696 C CA . GLY A 1 94 ? -3.725 7.313 13.306 1.00 81.44 94 GLY A CA 1
ATOM 697 C C . GLY A 1 94 ? -2.326 7.234 12.684 1.00 81.44 94 GLY A C 1
ATOM 698 O O . GLY A 1 94 ? -1.936 6.239 12.071 1.00 81.44 94 GLY A O 1
ATOM 699 N N . ARG A 1 95 ? -1.544 8.314 12.820 1.00 64.56 95 ARG A N 1
ATOM 700 C CA . ARG A 1 95 ? -0.246 8.441 12.140 1.00 64.56 95 ARG A CA 1
ATOM 701 C C . ARG A 1 95 ? 0.803 7.513 12.762 1.00 64.56 95 ARG A C 1
ATOM 703 O O . ARG A 1 95 ? 1.348 7.819 13.818 1.00 64.56 95 ARG A O 1
ATOM 710 N N . ALA A 1 96 ? 1.116 6.423 12.061 1.00 70.06 96 ALA A N 1
ATOM 711 C CA . ALA A 1 96 ? 2.159 5.461 12.436 1.00 70.06 96 ALA A CA 1
ATOM 712 C C . ALA A 1 96 ? 3.433 5.546 11.566 1.00 70.06 96 ALA A C 1
ATOM 714 O O . ALA A 1 96 ? 4.459 4.970 11.923 1.00 70.06 96 ALA A O 1
ATOM 715 N N . CYS A 1 97 ? 3.389 6.263 10.436 1.00 77.94 97 CYS A N 1
ATOM 716 C CA . CYS A 1 97 ? 4.510 6.358 9.502 1.00 77.94 97 CYS A CA 1
ATOM 717 C C . CYS A 1 97 ? 5.501 7.477 9.869 1.00 77.94 97 CYS A C 1
ATOM 719 O O . CYS A 1 97 ? 5.110 8.611 10.168 1.00 77.94 97 CYS A O 1
ATOM 721 N N . SER A 1 98 ? 6.798 7.180 9.783 1.00 81.12 98 SER A N 1
ATOM 722 C CA . SER A 1 98 ? 7.896 8.142 9.931 1.00 81.12 98 SER A CA 1
ATOM 723 C C . SER A 1 98 ? 8.353 8.734 8.595 1.00 81.12 98 SER A C 1
ATOM 725 O O . SER A 1 98 ? 8.965 9.800 8.588 1.00 81.12 98 SER A O 1
ATOM 727 N N . SER A 1 99 ? 8.004 8.107 7.470 1.00 85.44 99 SER A N 1
ATOM 728 C CA . SER A 1 99 ? 8.277 8.609 6.119 1.00 85.44 99 SER A CA 1
ATOM 729 C C . SER A 1 99 ? 7.144 8.285 5.140 1.00 85.44 99 SER A C 1
ATOM 731 O O . SER A 1 99 ? 6.337 7.381 5.375 1.00 85.44 99 SER A O 1
ATOM 733 N N . ILE A 1 100 ? 7.096 9.032 4.035 1.00 85.19 100 ILE A N 1
ATOM 734 C CA . ILE A 1 100 ? 6.229 8.779 2.879 1.00 85.19 100 ILE A CA 1
ATOM 735 C C . ILE A 1 100 ? 7.154 8.540 1.683 1.00 85.19 100 ILE A C 1
ATOM 737 O O . ILE A 1 100 ? 8.037 9.362 1.441 1.00 85.19 100 ILE A O 1
ATOM 741 N N . PHE A 1 101 ? 6.977 7.431 0.968 1.00 81.69 101 PHE A N 1
ATOM 742 C CA . PHE A 1 101 ? 7.711 7.141 -0.265 1.00 81.69 101 PHE A CA 1
ATOM 743 C C . PHE A 1 101 ? 6.739 7.151 -1.435 1.00 81.69 101 PHE A C 1
ATOM 745 O O . PHE A 1 101 ? 5.785 6.382 -1.442 1.00 81.69 101 PHE A O 1
ATOM 752 N N . GLY A 1 102 ? 6.972 8.032 -2.399 1.00 68.12 102 GLY A N 1
ATOM 753 C CA . GLY A 1 102 ? 6.343 7.948 -3.712 1.00 68.12 102 GLY A CA 1
ATOM 754 C C . GLY A 1 102 ? 7.328 7.396 -4.743 1.00 68.12 102 GLY A C 1
ATOM 755 O O . GLY A 1 102 ? 8.478 7.110 -4.390 1.00 68.12 102 GLY A O 1
ATOM 756 N N . PRO A 1 103 ? 6.888 7.285 -6.003 1.00 51.34 103 PRO A N 1
ATOM 757 C CA . PRO A 1 103 ? 7.776 7.507 -7.139 1.00 51.34 103 PRO A CA 1
ATOM 758 C C . PRO A 1 103 ? 8.548 8.830 -7.003 1.00 51.34 103 PRO A C 1
ATOM 760 O O . PRO A 1 103 ? 7.978 9.790 -6.425 1.00 51.34 103 PRO A O 1
#

Solvent-accessible surface area (backbone atoms only — not comparable to full-atom values): 5806 Å² total; per-residue (Å²): 133,80,80,68,50,91,60,73,69,43,78,44,83,56,41,55,91,41,43,70,58,52,51,56,55,39,61,77,45,49,77,75,29,41,69,59,48,52,52,42,70,75,28,50,48,35,65,92,63,55,68,45,48,40,37,31,28,28,46,89,23,41,74,60,23,38,30,38,50,24,55,46,33,37,54,39,68,57,48,74,70,45,45,53,51,50,51,53,50,43,64,75,70,48,92,65,49,83,46,74,47,68,120

Radius of gyration: 12.47 Å; Cα contacts (8 Å, |Δi|>4): 168; chains: 1; bounding box: 30×26×29 Å

Sequence (103 aa):
MLTPLRGKQGVCLLGPSDLARVRALLADDPATNVFMGDRIESTKLDPRWLGGRVYGYVDDGELLALCHHAANLVPVGAHPAAIEAFATRALADGRACSSIFGP

Mean predicted aligned error: 4.52 Å

pLDDT: mean 89.67, std 10.92, range [51.34, 97.62]

Secondary structure (DSSP, 8-state):
-PPPPSSSSEEEE--GGGHHHHHHHHTTSTTTTHHHHHHHHHHTT-HHHHSEEEEEEEETTEEEEEEEEESEEEEES--HHHHHHHHHHHHHH----SEE---